Protein AF-A0A6B1FWF8-F1 (afdb_monomer)

pLDDT: mean 88.35, std 12.8, range [55.25, 98.5]

InterPro domains:
  IPR004360 Glyoxalase/fosfomycin resistance/dioxygenase domain [PF00903] (5-67)
  IPR018146 Glyoxalase I, conserved site [PS00934] (8-29)
  IPR029068 Glyoxalase/Bleomycin resistance protein/Dihydroxybiphenyl dioxygenase [G3DSA:3.10.180.10] (3-71)
  IPR029068 Glyoxalase/Bleomycin resistance protein/Dihydroxybiphenyl dioxygenase [SSF54593] (5-36)
  IPR037523 Vicinal oxygen chelate (VOC), core domain [PS51819] (5-82)

Structure (mmCIF, N/CA/C/O backbone):
data_AF-A0A6B1FWF8-F1
#
_entry.id   AF-A0A6B1FWF8-F1
#
loop_
_atom_site.group_PDB
_atom_site.id
_atom_site.type_symbol
_atom_site.label_atom_id
_atom_site.label_alt_id
_atom_site.label_comp_id
_atom_site.label_asym_id
_atom_site.label_entity_id
_atom_site.label_seq_id
_atom_site.pdbx_PDB_ins_code
_atom_site.Cartn_x
_atom_site.Cartn_y
_atom_site.Cartn_z
_atom_site.occupancy
_atom_site.B_iso_or_equiv
_atom_site.auth_seq_id
_atom_site.auth_comp_id
_atom_site.auth_asym_id
_atom_site.auth_atom_id
_atom_site.pdbx_PDB_model_num
ATOM 1 N N . MET A 1 1 ? 26.164 -14.630 7.052 1.00 59.56 1 MET A N 1
ATOM 2 C CA . MET A 1 1 ? 25.043 -15.327 6.385 1.00 59.56 1 MET A CA 1
ATOM 3 C C . MET A 1 1 ? 23.977 -14.283 6.086 1.00 59.56 1 MET A C 1
ATOM 5 O O . MET A 1 1 ? 23.610 -13.573 7.014 1.00 59.56 1 MET A O 1
ATOM 9 N N . GLY A 1 2 ? 23.563 -14.105 4.828 1.00 80.19 2 GLY A N 1
ATOM 10 C CA . GLY A 1 2 ? 22.534 -13.116 4.477 1.00 80.19 2 GLY A CA 1
ATOM 11 C C . GLY A 1 2 ? 21.158 -13.550 4.984 1.00 80.19 2 GLY A C 1
ATOM 12 O O . GLY A 1 2 ? 20.821 -14.729 4.899 1.00 80.19 2 GLY A O 1
ATOM 13 N N . ARG A 1 3 ? 20.383 -12.617 5.545 1.00 85.44 3 ARG A N 1
ATOM 14 C CA . ARG A 1 3 ? 18.999 -12.855 5.971 1.00 85.44 3 ARG A CA 1
ATOM 15 C C . ARG A 1 3 ? 18.071 -12.496 4.813 1.00 85.44 3 ARG A C 1
ATOM 17 O O . ARG A 1 3 ? 18.160 -11.388 4.300 1.00 85.44 3 ARG A O 1
ATOM 24 N N . ILE A 1 4 ? 17.195 -13.418 4.424 1.00 86.25 4 ILE A N 1
ATOM 25 C CA . ILE A 1 4 ? 16.113 -13.141 3.473 1.00 86.25 4 ILE A CA 1
ATOM 26 C C . ILE A 1 4 ? 14.964 -12.482 4.242 1.00 86.25 4 ILE A C 1
ATOM 28 O O . ILE A 1 4 ? 14.609 -12.929 5.337 1.00 86.25 4 ILE A O 1
ATOM 32 N N . THR A 1 5 ? 14.398 -11.418 3.679 1.00 83.50 5 THR A N 1
ATOM 33 C CA . THR A 1 5 ? 13.223 -10.713 4.204 1.00 83.50 5 THR A CA 1
ATOM 34 C C . THR A 1 5 ? 12.160 -10.613 3.122 1.00 83.50 5 THR A C 1
ATOM 36 O O . THR A 1 5 ? 12.488 -10.520 1.943 1.00 83.50 5 THR A O 1
ATOM 39 N N . ILE A 1 6 ? 10.895 -10.637 3.530 1.00 86.25 6 ILE A N 1
ATOM 40 C CA . ILE A 1 6 ? 9.761 -10.387 2.638 1.00 86.25 6 ILE A CA 1
ATOM 41 C C . ILE A 1 6 ? 9.423 -8.903 2.743 1.00 86.25 6 ILE A C 1
ATOM 43 O O . ILE A 1 6 ? 9.258 -8.401 3.855 1.00 86.25 6 ILE A O 1
ATOM 47 N N . ASP A 1 7 ? 9.350 -8.227 1.599 1.00 86.31 7 ASP A N 1
ATOM 48 C CA . ASP A 1 7 ? 9.024 -6.802 1.522 1.00 86.31 7 ASP A CA 1
ATOM 49 C C . ASP A 1 7 ? 7.510 -6.559 1.589 1.00 86.31 7 ASP A C 1
ATOM 51 O O . ASP A 1 7 ? 7.045 -5.787 2.419 1.00 86.31 7 ASP A O 1
ATOM 55 N N . HIS A 1 8 ? 6.724 -7.283 0.794 1.00 90.19 8 HIS A N 1
ATOM 56 C CA . HIS A 1 8 ? 5.270 -7.141 0.760 1.00 90.19 8 HIS A CA 1
ATOM 57 C C . HIS A 1 8 ? 4.585 -8.426 0.279 1.00 90.19 8 HIS A C 1
ATOM 59 O O . HIS A 1 8 ? 5.226 -9.337 -0.252 1.00 90.19 8 HIS A O 1
ATOM 65 N N . VAL A 1 9 ? 3.270 -8.505 0.486 1.00 93.31 9 VAL A N 1
ATOM 66 C CA . VAL A 1 9 ? 2.376 -9.472 -0.167 1.00 93.31 9 VAL A CA 1
ATOM 67 C C . VAL A 1 9 ? 1.297 -8.693 -0.897 1.00 93.31 9 VAL A C 1
ATOM 69 O O . VAL A 1 9 ? 0.619 -7.876 -0.283 1.00 93.31 9 VAL A O 1
ATOM 72 N N . ALA A 1 10 ? 1.104 -8.990 -2.178 1.00 94.81 10 ALA A N 1
ATOM 73 C CA . ALA A 1 10 ? 0.091 -8.355 -3.007 1.00 94.81 10 ALA A CA 1
ATOM 74 C C . ALA A 1 10 ? -1.050 -9.317 -3.352 1.00 94.81 10 ALA A C 1
ATOM 76 O O . ALA A 1 10 ? -0.825 -10.516 -3.555 1.00 94.81 10 ALA A O 1
ATOM 77 N N . ILE A 1 11 ? -2.267 -8.784 -3.460 1.00 97.06 11 ILE A N 1
ATOM 78 C CA . ILE A 1 11 ? -3.420 -9.494 -4.018 1.00 97.06 11 ILE A CA 1
ATOM 79 C C . ILE A 1 11 ? -4.100 -8.669 -5.109 1.00 97.06 11 ILE A C 1
ATOM 81 O O . ILE A 1 11 ? -4.169 -7.443 -5.043 1.00 97.06 11 ILE A O 1
ATOM 85 N N . MET A 1 12 ? -4.663 -9.374 -6.087 1.00 97.50 12 MET A N 1
ATOM 86 C CA . MET A 1 12 ? -5.530 -8.775 -7.094 1.00 97.50 12 MET A CA 1
ATOM 87 C C . MET A 1 12 ? -6.943 -8.596 -6.539 1.00 97.50 12 MET A C 1
ATOM 89 O O . MET A 1 12 ? -7.514 -9.534 -5.975 1.00 97.50 12 MET A O 1
ATOM 93 N N . VAL A 1 13 ? -7.529 -7.422 -6.752 1.00 98.12 13 VAL A N 1
ATOM 94 C CA . VAL A 1 13 ? -8.916 -7.105 -6.406 1.00 98.12 13 VAL A CA 1
ATOM 95 C C . VAL A 1 13 ? -9.678 -6.638 -7.640 1.00 98.12 13 VAL A C 1
ATOM 97 O O . VAL A 1 13 ? -9.118 -6.048 -8.557 1.00 98.12 13 VAL A O 1
ATOM 100 N N . SER A 1 14 ? -10.977 -6.932 -7.681 1.00 97.62 14 SER A N 1
ATOM 101 C CA . SER A 1 14 ? -11.844 -6.556 -8.806 1.00 97.62 14 SER A CA 1
ATOM 102 C C . SER A 1 14 ? -12.387 -5.126 -8.716 1.00 97.62 14 SER A C 1
ATOM 104 O O . SER A 1 14 ? -13.007 -4.659 -9.660 1.00 97.62 14 SER A O 1
ATOM 106 N N . ASP A 1 15 ? -12.318 -4.528 -7.526 1.00 97.81 15 ASP A N 1
ATOM 107 C CA . ASP A 1 15 ? -12.924 -3.240 -7.181 1.00 97.81 15 ASP A CA 1
ATOM 108 C C . ASP A 1 15 ? -12.120 -2.641 -6.022 1.00 97.81 15 ASP A C 1
ATOM 110 O O . ASP A 1 15 ? -12.237 -3.074 -4.869 1.00 97.81 15 ASP A O 1
ATOM 114 N N . LEU A 1 16 ? -11.233 -1.713 -6.361 1.00 98.19 16 LEU A N 1
ATOM 115 C CA . LEU A 1 16 ? -10.273 -1.126 -5.441 1.00 98.19 16 LEU A CA 1
ATOM 116 C C . LEU A 1 16 ? -10.970 -0.269 -4.391 1.00 98.19 16 LEU A C 1
ATOM 118 O O . LEU A 1 16 ? -10.596 -0.309 -3.222 1.00 98.19 16 LEU A O 1
ATOM 122 N N . GLU A 1 17 ? -12.006 0.464 -4.782 1.00 97.88 17 GLU A N 1
ATOM 123 C CA . GLU A 1 17 ? -12.789 1.314 -3.896 1.00 97.88 17 GLU A CA 1
ATOM 124 C C . GLU A 1 17 ? -13.477 0.486 -2.804 1.00 97.88 17 GLU A C 1
ATOM 126 O O . GLU A 1 17 ? -13.319 0.788 -1.617 1.00 97.88 17 GLU A O 1
ATOM 131 N N . ARG A 1 18 ? -14.153 -0.610 -3.176 1.00 98.38 18 ARG A N 1
ATOM 132 C CA . ARG A 1 18 ? -14.780 -1.537 -2.220 1.00 98.38 18 ARG A CA 1
ATOM 133 C C . ARG A 1 18 ? -13.748 -2.222 -1.329 1.00 98.38 18 ARG A C 1
ATOM 135 O O . ARG A 1 18 ? -13.991 -2.444 -0.1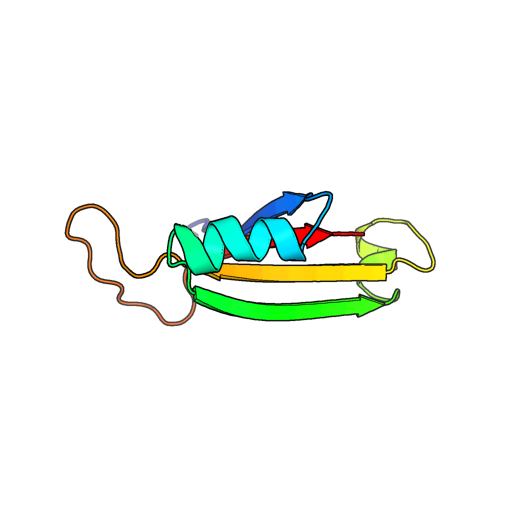42 1.00 98.38 18 ARG A O 1
ATOM 142 N N . SER A 1 19 ? -12.593 -2.584 -1.881 1.00 98.50 19 SER A N 1
ATOM 143 C CA . SER A 1 19 ? -11.513 -3.172 -1.089 1.00 98.50 19 SER A CA 1
ATOM 144 C C . SER A 1 19 ? -10.914 -2.168 -0.104 1.00 98.50 19 SER A C 1
ATOM 146 O O . SER A 1 19 ? -10.656 -2.540 1.039 1.00 98.50 19 SER A O 1
ATOM 148 N N . LEU A 1 20 ? -10.747 -0.901 -0.487 1.00 98.12 20 LEU A N 1
ATOM 149 C CA . LEU A 1 20 ? -10.300 0.151 0.423 1.00 98.12 20 LEU A CA 1
ATOM 150 C C . LEU A 1 20 ? -11.322 0.399 1.532 1.00 98.12 20 LEU A C 1
ATOM 152 O O . LEU A 1 20 ? -10.917 0.482 2.685 1.00 98.12 20 LEU A O 1
ATOM 156 N N . GLU A 1 21 ? -12.621 0.428 1.233 1.00 98.50 21 GLU A N 1
ATOM 157 C CA . GLU A 1 21 ? -13.658 0.516 2.272 1.00 98.50 21 GLU A CA 1
ATOM 158 C C . GLU A 1 21 ? -13.483 -0.596 3.320 1.00 98.50 21 GLU A C 1
ATOM 160 O O . GLU A 1 21 ? -13.451 -0.347 4.525 1.00 98.50 21 GLU A O 1
ATOM 165 N N . PHE A 1 22 ? -13.268 -1.833 2.875 1.00 97.88 22 PHE A N 1
ATOM 166 C CA . PHE A 1 22 ? -13.072 -2.944 3.797 1.00 97.88 22 PHE A CA 1
ATOM 167 C C . PHE A 1 22 ? -11.747 -2.861 4.575 1.00 97.88 22 PHE A C 1
ATOM 169 O O . PHE A 1 22 ? -11.741 -2.886 5.807 1.00 97.88 22 PHE A O 1
ATOM 176 N N . TYR A 1 23 ? -10.609 -2.779 3.885 1.00 96.44 23 TYR A N 1
ATOM 177 C CA . TYR A 1 23 ? -9.302 -2.882 4.536 1.00 96.44 23 TYR A CA 1
ATOM 178 C C . TYR A 1 23 ? -8.909 -1.604 5.283 1.00 96.44 23 TYR A C 1
ATOM 180 O O . TYR A 1 23 ? -8.392 -1.687 6.396 1.00 96.44 23 TYR A O 1
ATOM 188 N N . ARG A 1 24 ? -9.164 -0.425 4.710 1.00 95.56 24 ARG A N 1
ATOM 189 C CA . ARG A 1 24 ? -8.840 0.859 5.343 1.00 95.56 24 ARG A CA 1
ATOM 190 C C . ARG A 1 24 ? -9.916 1.267 6.340 1.00 95.56 24 ARG A C 1
ATOM 192 O O . ARG A 1 24 ? -9.590 1.515 7.495 1.00 95.56 24 ARG A O 1
ATOM 199 N N . ASP A 1 25 ? -11.180 1.320 5.923 1.00 96.38 25 ASP A N 1
ATOM 200 C CA . ASP A 1 25 ? -12.213 1.980 6.733 1.00 96.38 25 ASP A CA 1
ATOM 201 C C . ASP A 1 25 ? -12.813 1.051 7.799 1.00 96.38 25 ASP A C 1
ATOM 203 O O . ASP A 1 25 ? -13.018 1.476 8.936 1.00 96.38 25 ASP A O 1
ATOM 207 N N . ILE A 1 26 ? -13.045 -0.228 7.476 1.00 96.38 26 ILE A N 1
ATOM 208 C CA . ILE A 1 26 ? -13.609 -1.203 8.428 1.00 96.38 26 ILE A CA 1
ATOM 209 C C . ILE A 1 26 ? -12.519 -1.831 9.305 1.00 96.38 26 ILE A C 1
ATOM 211 O O . ILE A 1 26 ? -12.679 -1.912 10.523 1.00 96.38 26 ILE A O 1
ATOM 215 N N . LEU A 1 27 ? -11.415 -2.295 8.709 1.00 93.31 27 LEU A N 1
ATOM 216 C CA . LEU A 1 27 ? -10.323 -2.940 9.453 1.00 93.31 27 LEU A CA 1
ATOM 217 C C . LEU A 1 27 ? -9.292 -1.953 10.018 1.00 93.31 27 LEU A C 1
ATOM 219 O O . LEU A 1 27 ? -8.458 -2.349 10.835 1.00 93.31 27 LEU A O 1
ATOM 223 N N . GLY A 1 28 ? -9.345 -0.683 9.613 1.00 91.56 28 GLY A N 1
ATOM 224 C CA . GLY A 1 28 ? -8.468 0.363 10.131 1.00 91.56 28 GLY A CA 1
ATOM 225 C C . GLY A 1 28 ? -7.040 0.316 9.590 1.00 91.56 28 GLY A C 1
ATOM 226 O O . GLY A 1 28 ? -6.145 0.841 10.245 1.00 91.56 28 GLY A O 1
ATOM 227 N N . MET A 1 29 ? -6.776 -0.336 8.452 1.00 92.44 29 MET A N 1
ATOM 228 C CA . MET A 1 29 ? -5.437 -0.314 7.851 1.00 92.44 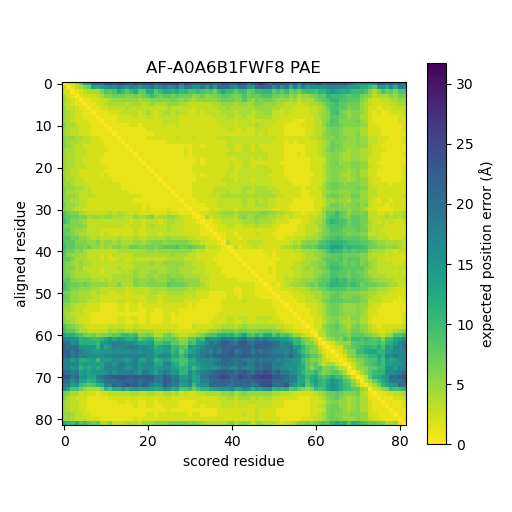29 MET A CA 1
ATOM 229 C C . MET A 1 29 ? -5.085 1.078 7.316 1.00 92.44 29 MET A C 1
ATOM 231 O O . MET A 1 29 ? -5.923 1.807 6.792 1.00 92.44 29 MET A O 1
ATOM 235 N N . GLU A 1 30 ? -3.810 1.431 7.404 1.00 91.44 30 GLU A N 1
ATOM 236 C CA . GLU A 1 30 ? -3.264 2.690 6.915 1.00 91.44 30 GLU A CA 1
ATOM 237 C C . GLU A 1 30 ? -2.802 2.538 5.464 1.00 91.44 30 GLU A C 1
ATOM 239 O O . GLU A 1 30 ? -2.040 1.623 5.142 1.00 91.44 30 GLU A O 1
ATOM 244 N N . VAL A 1 31 ? -3.220 3.455 4.588 1.00 94.12 31 VAL A N 1
ATOM 245 C CA . VAL A 1 31 ? -2.663 3.569 3.233 1.00 94.12 31 VAL A CA 1
ATOM 246 C C . VAL A 1 31 ? -1.294 4.232 3.323 1.00 94.12 31 VAL A C 1
ATOM 248 O O . VAL A 1 31 ? -1.170 5.349 3.820 1.00 94.12 31 VAL A O 1
ATOM 251 N N . VAL A 1 32 ? -0.274 3.539 2.829 1.00 91.38 32 VAL A N 1
ATOM 252 C CA . VAL A 1 32 ? 1.121 3.993 2.829 1.00 91.38 32 VAL A CA 1
ATOM 253 C C . VAL A 1 32 ? 1.498 4.616 1.494 1.00 91.38 32 VAL A C 1
ATOM 255 O O . VAL A 1 32 ? 2.183 5.633 1.480 1.00 91.38 32 VAL A O 1
ATOM 258 N N . SER A 1 33 ? 1.068 4.002 0.391 1.00 90.31 33 SER A N 1
ATOM 259 C CA . SER A 1 33 ? 1.340 4.484 -0.963 1.00 90.31 33 SER A CA 1
ATOM 260 C C . SER A 1 33 ? 0.149 4.176 -1.869 1.00 90.31 33 SER A C 1
ATOM 262 O O . SER A 1 33 ? -0.227 3.005 -1.970 1.00 90.31 33 SER A O 1
ATOM 264 N N . PRO A 1 34 ? -0.486 5.197 -2.463 1.00 94.38 34 PRO A N 1
ATOM 265 C CA . PRO A 1 34 ? -1.364 5.046 -3.612 1.00 94.38 34 PRO A CA 1
ATOM 266 C C . PRO A 1 34 ? -0.560 5.280 -4.900 1.00 94.38 34 PRO A C 1
ATOM 268 O O . PRO A 1 34 ? -0.082 6.389 -5.140 1.00 94.38 34 PRO A O 1
ATOM 271 N N . GLU A 1 35 ? -0.419 4.249 -5.722 1.00 94.69 35 GLU A N 1
ATOM 272 C CA . GLU A 1 35 ? 0.343 4.285 -6.970 1.00 94.69 35 GLU A CA 1
ATOM 273 C C . GLU A 1 35 ? -0.542 3.917 -8.160 1.00 94.69 35 GLU A C 1
ATOM 275 O O . GLU A 1 35 ? -1.479 3.121 -8.062 1.00 94.69 35 GLU A O 1
ATOM 280 N N . GLU A 1 36 ? -0.241 4.533 -9.294 1.00 96.00 36 GLU A N 1
ATOM 281 C CA . GLU A 1 36 ? -0.871 4.273 -10.579 1.00 96.00 36 GLU A CA 1
ATOM 282 C C . GLU A 1 36 ? 0.259 4.072 -11.585 1.00 96.00 36 GLU A C 1
ATOM 284 O O . GLU A 1 36 ? 1.174 4.894 -11.689 1.00 96.00 36 GLU A O 1
ATOM 289 N N . HIS A 1 37 ? 0.238 2.921 -12.245 1.00 94.44 37 HIS A N 1
ATOM 290 C CA . HIS A 1 37 ? 1.290 2.444 -13.127 1.00 94.44 37 HIS A CA 1
ATOM 291 C C . HIS A 1 37 ? 0.735 2.345 -14.544 1.00 94.44 37 HIS A C 1
ATOM 293 O O . HIS A 1 37 ? -0.175 1.557 -14.807 1.00 94.44 37 HIS A O 1
ATOM 299 N N . ASP A 1 38 ? 1.321 3.122 -15.452 1.00 95.94 38 ASP A N 1
ATOM 300 C CA . ASP A 1 38 ? 0.960 3.177 -16.868 1.00 95.94 38 ASP A CA 1
ATOM 301 C C . ASP A 1 38 ? 2.143 2.730 -17.736 1.00 95.94 38 ASP A C 1
ATOM 303 O O . ASP A 1 38 ? 3.100 3.478 -17.960 1.00 95.94 38 ASP A O 1
ATOM 307 N N . GLY A 1 39 ? 2.078 1.499 -18.240 1.00 94.12 39 GLY A N 1
ATOM 308 C CA . GLY A 1 39 ? 3.083 0.900 -19.114 1.00 94.12 39 GLY A CA 1
ATOM 309 C C . GLY A 1 39 ? 4.518 0.917 -18.566 1.00 94.12 39 GLY A C 1
ATOM 310 O O . GLY A 1 39 ? 4.768 0.829 -17.365 1.00 94.12 39 GLY A O 1
ATOM 311 N N . GLY A 1 40 ? 5.511 0.992 -19.455 1.00 93.75 40 GLY A N 1
ATOM 312 C CA . GLY A 1 40 ? 6.920 1.129 -19.064 1.00 93.75 40 GLY A CA 1
ATOM 313 C C . GLY A 1 40 ? 7.400 -0.021 -18.158 1.00 93.75 40 GLY A C 1
ATOM 314 O O . GLY A 1 40 ? 7.357 -1.173 -18.590 1.00 93.75 40 GLY A O 1
ATOM 315 N N . PRO A 1 41 ? 7.841 0.239 -16.910 1.00 94.38 41 PRO A N 1
ATOM 316 C CA . PRO A 1 41 ? 8.301 -0.821 -16.011 1.00 94.38 41 PRO A CA 1
ATOM 317 C C . PRO A 1 41 ? 7.264 -1.923 -15.756 1.00 94.38 41 PRO A C 1
ATOM 319 O O . PRO A 1 41 ? 7.644 -3.088 -15.632 1.00 94.38 41 PRO A O 1
ATOM 322 N N . ILE A 1 42 ? 5.967 -1.587 -15.690 1.00 94.50 42 ILE A N 1
ATOM 323 C CA . ILE A 1 42 ? 4.930 -2.597 -15.438 1.00 94.50 42 ILE A CA 1
ATOM 324 C C . ILE A 1 42 ? 4.657 -3.453 -16.684 1.00 94.50 42 ILE A C 1
ATOM 326 O O . ILE A 1 42 ? 4.433 -4.658 -16.557 1.00 94.50 42 ILE A O 1
ATOM 330 N N . ASP A 1 43 ? 4.788 -2.885 -17.887 1.00 96.50 43 ASP A N 1
ATOM 331 C CA . ASP A 1 43 ? 4.746 -3.637 -19.150 1.00 96.50 43 ASP A CA 1
ATOM 332 C C . ASP A 1 43 ? 5.890 -4.662 -19.203 1.00 96.50 43 ASP A C 1
ATOM 334 O O . ASP A 1 43 ? 5.667 -5.850 -19.451 1.00 96.50 43 ASP A O 1
ATOM 338 N N . GLU A 1 44 ? 7.115 -4.226 -18.888 1.00 96.62 44 GLU A N 1
ATOM 339 C CA . GLU A 1 44 ? 8.300 -5.091 -18.858 1.00 96.62 44 GLU A CA 1
ATOM 340 C C . GLU A 1 44 ? 8.179 -6.200 -17.807 1.00 96.62 44 GLU A C 1
ATOM 342 O O . GLU A 1 44 ? 8.449 -7.366 -18.105 1.00 96.62 44 GLU A O 1
ATOM 347 N N . MET A 1 45 ? 7.737 -5.860 -16.590 1.00 93.81 45 MET A N 1
ATOM 348 C CA . MET A 1 45 ? 7.599 -6.822 -15.492 1.00 93.81 45 MET A CA 1
ATOM 349 C C . MET A 1 45 ? 6.572 -7.916 -15.807 1.00 93.81 45 MET A C 1
ATOM 351 O O . MET A 1 45 ? 6.727 -9.060 -15.377 1.00 93.81 45 MET A O 1
ATOM 355 N N . THR A 1 46 ? 5.521 -7.571 -16.546 1.00 93.56 46 THR A N 1
ATOM 356 C CA . THR A 1 46 ? 4.368 -8.451 -16.779 1.00 93.56 46 THR A CA 1
ATOM 357 C C . THR A 1 46 ? 4.382 -9.102 -18.162 1.00 93.56 46 THR A C 1
ATOM 359 O O . THR A 1 46 ? 3.573 -9.992 -18.424 1.00 93.56 46 THR A O 1
ATOM 362 N N . ALA A 1 47 ? 5.317 -8.696 -19.030 1.00 96.94 47 ALA A N 1
ATOM 363 C CA . ALA A 1 47 ? 5.384 -9.063 -20.444 1.00 96.94 47 ALA A CA 1
ATOM 364 C C . ALA A 1 47 ? 4.094 -8.731 -21.224 1.00 96.94 47 ALA A C 1
ATOM 366 O O . ALA A 1 47 ? 3.705 -9.455 -22.145 1.00 96.94 47 ALA A O 1
ATOM 367 N N . MET A 1 48 ? 3.434 -7.629 -20.857 1.00 95.12 48 MET A N 1
ATOM 368 C CA . MET A 1 48 ? 2.238 -7.091 -21.513 1.00 95.12 48 MET A CA 1
ATOM 369 C C . MET A 1 48 ? 2.516 -5.687 -22.066 1.00 95.12 48 MET A C 1
ATOM 371 O O . MET A 1 48 ? 3.587 -5.131 -21.852 1.00 95.12 48 MET A O 1
ATOM 375 N N . SER A 1 49 ? 1.591 -5.128 -22.848 1.00 95.75 49 SER A N 1
ATOM 376 C CA . SER A 1 49 ? 1.730 -3.778 -23.411 1.00 95.75 49 SER A CA 1
ATOM 377 C C . SER A 1 49 ? 0.518 -2.925 -23.076 1.00 95.75 49 SER A C 1
ATOM 379 O O . SER A 1 49 ? -0.611 -3.406 -23.198 1.00 95.75 49 SER A O 1
ATOM 381 N N . ASN A 1 50 ? 0.756 -1.649 -22.768 1.00 94.69 50 ASN A N 1
ATOM 382 C CA . ASN A 1 50 ? -0.270 -0.687 -22.357 1.00 94.69 50 ASN A CA 1
ATOM 383 C C . ASN A 1 50 ? -1.018 -1.134 -21.094 1.00 94.69 50 ASN A C 1
ATOM 385 O O . ASN A 1 50 ? -2.240 -0.996 -21.007 1.00 94.69 50 ASN A O 1
ATOM 389 N N . VAL A 1 51 ? -0.294 -1.707 -20.134 1.00 95.62 51 VAL A N 1
ATOM 390 C CA . VAL A 1 51 ? -0.836 -1.976 -18.809 1.00 95.62 51 VAL A CA 1
ATOM 391 C C . VAL A 1 51 ? -1.255 -0.666 -18.162 1.00 95.62 51 VAL A C 1
ATOM 393 O O . VAL A 1 51 ? -0.486 0.292 -18.125 1.00 95.62 51 VAL A O 1
ATOM 396 N N . HIS A 1 52 ? -2.449 -0.683 -17.591 1.00 96.00 52 HIS A N 1
ATOM 397 C CA . HIS A 1 52 ? -2.868 0.255 -16.571 1.00 96.00 52 HIS A CA 1
ATOM 398 C C . HIS A 1 52 ? -3.077 -0.543 -15.286 1.00 96.00 52 HIS A C 1
ATOM 400 O O . HIS A 1 52 ? -3.666 -1.623 -15.323 1.00 96.00 52 HIS A O 1
ATOM 406 N N . MET A 1 53 ? -2.526 -0.075 -14.173 1.00 95.38 53 MET A N 1
ATOM 407 C CA . MET A 1 53 ? -2.642 -0.765 -12.895 1.00 95.38 53 MET A CA 1
ATOM 408 C C . MET A 1 53 ? -2.649 0.242 -11.753 1.00 95.38 53 MET A C 1
ATOM 410 O O . MET A 1 53 ? -1.793 1.116 -11.676 1.00 95.38 53 MET A O 1
ATOM 414 N N . ARG A 1 54 ? -3.580 0.077 -10.818 1.00 97.62 54 ARG A N 1
ATOM 415 C CA . ARG A 1 54 ? -3.645 0.839 -9.569 1.00 97.62 54 ARG A CA 1
ATOM 416 C C . ARG A 1 54 ? -3.196 -0.051 -8.421 1.00 97.62 54 ARG A C 1
ATOM 418 O O . ARG A 1 54 ? -3.683 -1.172 -8.282 1.00 97.62 54 ARG A O 1
ATOM 425 N N . GLU A 1 55 ? -2.300 0.457 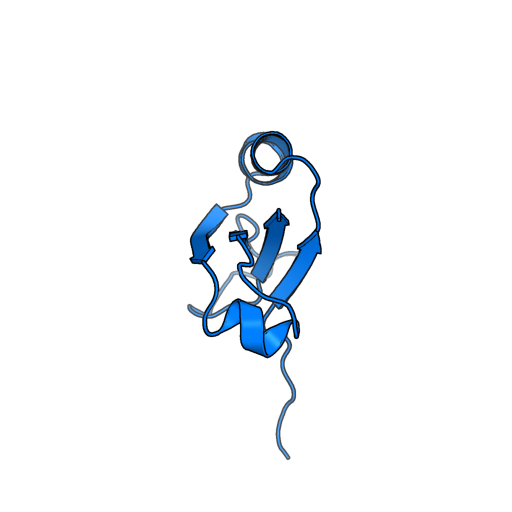-7.589 1.00 97.25 55 GLU A N 1
ATOM 426 C CA . GLU A 1 55 ? -1.733 -0.245 -6.441 1.00 97.25 55 GLU A CA 1
ATOM 427 C C . GLU A 1 55 ? -1.907 0.592 -5.174 1.00 97.25 55 GLU A C 1
ATOM 429 O O . GLU A 1 55 ? -1.540 1.762 -5.117 1.00 97.25 55 GLU A O 1
ATOM 434 N N . TYR A 1 56 ? -2.474 -0.009 -4.130 1.00 97.62 56 TYR A N 1
ATOM 435 C CA . TYR A 1 56 ? -2.554 0.598 -2.806 1.00 97.62 56 TYR A CA 1
ATOM 436 C C . TYR A 1 56 ? -1.836 -0.279 -1.801 1.00 97.62 56 TYR A C 1
ATOM 438 O O . TYR A 1 56 ? -2.314 -1.347 -1.416 1.00 97.62 56 TYR A O 1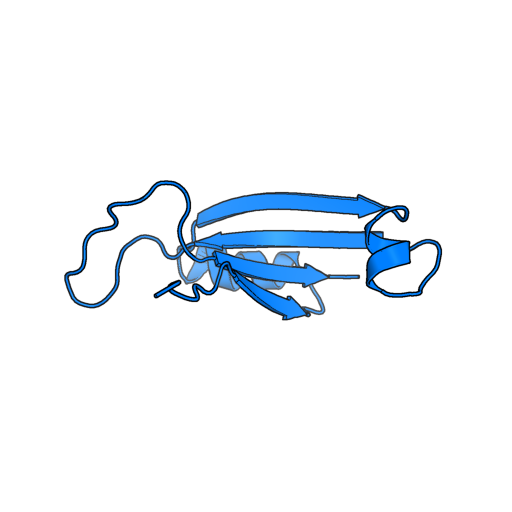
ATOM 446 N N . ARG A 1 57 ? -0.700 0.221 -1.331 1.00 95.44 57 ARG A N 1
ATOM 447 C CA . ARG A 1 57 ? 0.102 -0.412 -0.298 1.00 95.44 57 ARG A CA 1
ATOM 448 C C . ARG A 1 57 ? -0.438 -0.049 1.079 1.00 95.44 57 ARG A C 1
ATOM 450 O O . ARG A 1 57 ? -0.485 1.127 1.445 1.00 95.44 57 ARG A O 1
ATOM 457 N N . LEU A 1 58 ? -0.831 -1.055 1.850 1.00 94.19 58 LEU A N 1
ATOM 458 C CA . LEU A 1 58 ? -1.453 -0.915 3.163 1.00 94.19 58 LEU A CA 1
ATOM 459 C C . LEU A 1 58 ? -0.551 -1.434 4.282 1.00 94.19 58 LEU A C 1
ATOM 461 O O . LEU A 1 58 ? 0.268 -2.343 4.106 1.00 94.19 58 LEU A O 1
ATOM 465 N N . ARG A 1 59 ? -0.771 -0.901 5.482 1.00 88.81 59 ARG A N 1
ATOM 466 C CA . ARG A 1 59 ? -0.197 -1.405 6.733 1.00 88.81 59 ARG A CA 1
ATOM 467 C C . ARG A 1 59 ? -1.272 -1.566 7.804 1.00 88.81 59 ARG A C 1
ATOM 469 O O . ARG A 1 59 ? -2.211 -0.781 7.848 1.00 88.81 59 ARG A O 1
ATOM 476 N N . PRO A 1 60 ? -1.155 -2.563 8.691 1.00 83.94 60 PRO A N 1
ATOM 477 C CA . PRO A 1 60 ? -2.049 -2.667 9.837 1.00 83.94 60 PRO A CA 1
ATOM 478 C C . PRO A 1 60 ? -1.846 -1.481 10.805 1.00 83.94 60 PRO A C 1
ATOM 480 O O . PRO A 1 60 ? -0.717 -1.000 10.927 1.00 83.94 60 PRO A O 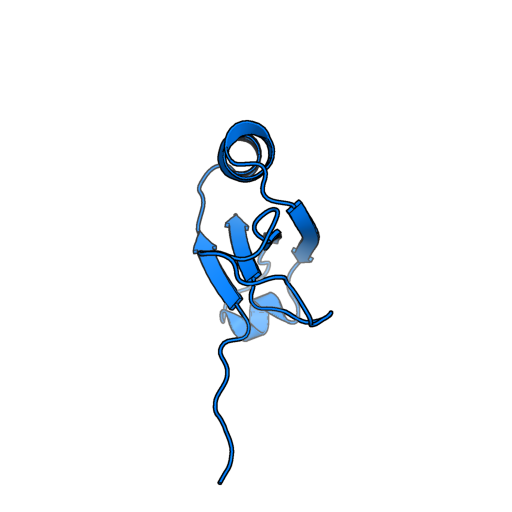1
ATOM 483 N N . PRO A 1 61 ? -2.885 -1.062 11.556 1.00 76.12 61 PRO A N 1
ATOM 484 C CA . PRO A 1 61 ? -2.850 0.099 12.466 1.00 76.12 61 PRO A CA 1
ATOM 485 C C . PRO A 1 61 ? -1.925 -0.059 13.693 1.00 76.12 61 PRO A C 1
ATOM 487 O O . PRO A 1 61 ? -1.889 0.791 14.580 1.00 76.12 61 PRO A O 1
ATOM 490 N N . GLY A 1 62 ? -1.179 -1.162 13.793 1.00 74.25 62 GLY A N 1
ATOM 491 C CA . GLY A 1 62 ? -0.288 -1.473 14.906 1.00 74.25 62 GLY A CA 1
ATOM 492 C C . GLY A 1 62 ? 0.447 -2.797 14.698 1.00 74.25 62 GLY A C 1
ATOM 493 O O . GLY A 1 62 ? 0.256 -3.482 13.693 1.00 74.25 62 GLY A O 1
ATOM 494 N N . GLY A 1 63 ? 1.311 -3.168 15.645 1.00 63.34 63 GLY A N 1
ATOM 495 C CA . GLY A 1 63 ? 1.887 -4.512 15.658 1.00 63.34 63 GLY A CA 1
ATOM 496 C C . GLY A 1 63 ? 0.940 -5.532 16.299 1.00 63.34 63 GLY A C 1
ATOM 497 O O . GLY A 1 63 ? -0.020 -5.186 16.984 1.00 63.34 63 GLY A O 1
ATOM 498 N N . VAL A 1 64 ? 1.189 -6.813 16.041 1.00 60.28 64 VAL A N 1
ATOM 499 C CA . VAL A 1 64 ? 0.323 -7.921 16.470 1.00 60.28 64 VAL A CA 1
ATOM 500 C C . VAL A 1 64 ? 0.859 -8.507 17.783 1.00 60.28 64 VAL A C 1
ATOM 502 O O . VAL A 1 64 ? 2.070 -8.587 17.971 1.00 60.28 64 VAL A O 1
ATOM 505 N N . ASN A 1 65 ? -0.015 -8.939 18.699 1.00 56.97 65 ASN A N 1
ATOM 506 C CA . ASN A 1 65 ? 0.362 -9.654 19.935 1.00 56.97 65 ASN A CA 1
ATOM 507 C C . ASN A 1 65 ? 1.378 -8.912 20.833 1.00 56.97 65 ASN A C 1
ATOM 509 O O . ASN A 1 65 ? 2.396 -9.472 21.244 1.00 56.97 65 ASN A O 1
ATOM 513 N N . GLY A 1 66 ? 1.124 -7.635 21.137 1.00 55.25 66 GLY A N 1
ATOM 514 C CA . GLY A 1 66 ? 1.968 -6.849 22.051 1.00 55.25 66 GLY A CA 1
ATOM 515 C C . GLY A 1 66 ? 3.326 -6.445 21.472 1.00 55.25 66 GLY A C 1
ATOM 516 O O . GLY A 1 66 ? 4.175 -5.933 22.197 1.00 55.25 66 GLY A O 1
ATOM 517 N N . HIS A 1 67 ? 3.548 -6.672 20.176 1.00 58.09 67 HIS A N 1
ATOM 518 C CA . HIS A 1 67 ? 4.707 -6.139 19.474 1.00 58.09 67 HIS A CA 1
ATOM 519 C C . HIS A 1 67 ? 4.402 -4.705 19.044 1.00 58.09 67 HIS A C 1
ATOM 521 O O . HIS A 1 67 ? 3.409 -4.453 18.367 1.00 58.09 67 HIS A O 1
ATOM 527 N N . THR A 1 68 ? 5.260 -3.764 19.427 1.00 62.19 68 THR A N 1
ATOM 528 C CA . THR A 1 68 ? 5.181 -2.372 18.969 1.00 62.19 68 THR A CA 1
ATOM 529 C C . THR A 1 68 ? 6.033 -2.210 17.715 1.00 62.19 68 THR A C 1
ATOM 531 O O . THR A 1 68 ? 7.109 -2.798 17.606 1.00 62.19 68 THR A O 1
ATOM 534 N N . ARG A 1 69 ? 5.557 -1.429 16.743 1.00 66.56 69 ARG A N 1
ATOM 535 C CA . ARG A 1 69 ? 6.262 -1.198 15.476 1.00 66.56 69 ARG A CA 1
ATOM 536 C C . ARG A 1 69 ? 7.530 -0.363 15.714 1.00 66.56 69 ARG A C 1
ATOM 538 O O . ARG A 1 69 ? 7.438 0.701 16.317 1.00 66.56 69 ARG A O 1
ATOM 545 N N . THR A 1 70 ? 8.692 -0.828 15.241 1.00 62.72 70 THR A N 1
ATOM 546 C CA . THR A 1 70 ? 9.997 -0.162 15.463 1.00 62.72 70 THR A CA 1
ATOM 547 C C . THR A 1 70 ? 10.748 0.261 14.190 1.00 62.72 70 THR A C 1
ATOM 549 O O . THR A 1 70 ? 11.777 0.917 14.319 1.00 62.72 70 THR A O 1
ATOM 552 N N . SER A 1 71 ? 10.273 -0.060 12.974 1.00 58.25 71 SER A N 1
ATOM 553 C CA . SER A 1 71 ? 10.960 0.295 11.713 1.00 58.25 71 SER A CA 1
ATOM 554 C C . SER A 1 71 ? 10.093 1.075 10.711 1.00 58.25 71 S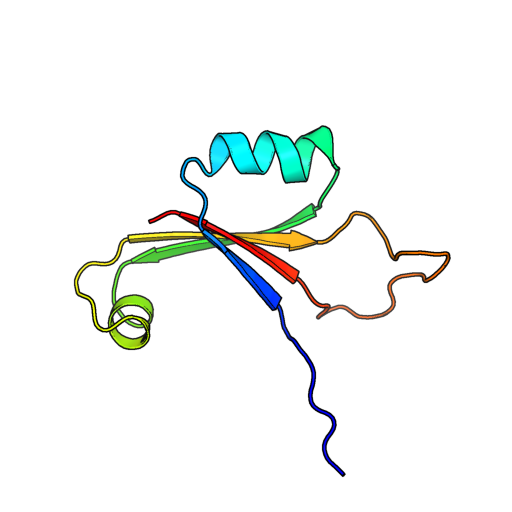ER A C 1
ATOM 556 O O . SER A 1 71 ? 8.874 0.888 10.628 1.00 58.25 71 SER A O 1
ATOM 558 N N . GLU A 1 72 ? 10.749 1.959 9.944 1.00 62.41 72 GLU A N 1
ATOM 559 C CA . GLU A 1 72 ? 10.125 2.870 8.965 1.00 62.41 72 GLU A CA 1
ATOM 560 C C . GLU A 1 72 ? 9.772 2.186 7.630 1.00 62.41 72 GLU A C 1
ATOM 562 O O . GLU A 1 72 ? 8.694 2.428 7.081 1.00 62.41 72 GLU A O 1
ATOM 567 N N . GLN A 1 73 ? 10.617 1.267 7.145 1.00 58.69 73 GLN A N 1
ATOM 568 C CA . GLN A 1 73 ? 10.299 0.369 6.028 1.00 58.69 73 GLN A CA 1
ATOM 569 C C . GLN A 1 73 ? 9.933 -1.002 6.606 1.00 58.69 73 GLN A C 1
ATOM 571 O O . GLN A 1 73 ? 10.791 -1.785 7.013 1.00 58.69 73 GLN A O 1
ATOM 576 N N . GLY A 1 74 ? 8.633 -1.223 6.785 1.00 72.56 74 GLY A N 1
ATOM 577 C CA . GLY A 1 74 ? 8.061 -2.473 7.279 1.00 72.56 74 GLY A CA 1
ATOM 578 C C . GLY A 1 74 ? 7.226 -3.154 6.204 1.00 72.56 74 GLY A C 1
ATOM 579 O O . GLY A 1 74 ? 6.740 -2.473 5.298 1.00 72.56 74 GLY A O 1
ATOM 580 N N . PHE A 1 75 ? 7.060 -4.469 6.367 1.00 84.19 75 PHE A N 1
ATOM 581 C CA . PHE A 1 75 ? 6.257 -5.339 5.512 1.00 84.19 75 PHE A CA 1
ATOM 582 C C . PHE A 1 75 ? 4.883 -4.738 5.188 1.00 84.19 75 PHE A C 1
ATOM 584 O O . PHE A 1 75 ? 4.222 -4.226 6.101 1.00 84.19 75 PHE A O 1
ATOM 591 N N . THR A 1 76 ? 4.442 -4.820 3.931 1.00 90.50 76 THR A N 1
ATOM 592 C CA . THR A 1 76 ? 3.134 -4.291 3.511 1.00 90.50 76 THR A CA 1
ATOM 593 C C . THR A 1 76 ? 2.220 -5.309 2.847 1.00 90.50 76 THR A C 1
ATOM 595 O O . THR A 1 76 ? 2.626 -6.407 2.461 1.00 90.50 76 THR A O 1
ATOM 598 N N . PHE A 1 77 ? 0.946 -4.932 2.781 1.00 93.94 77 PHE A N 1
ATOM 599 C CA . PHE A 1 77 ? -0.107 -5.667 2.105 1.00 93.94 77 PHE A CA 1
ATOM 600 C C . PHE A 1 77 ? -0.676 -4.811 0.979 1.00 93.94 77 PHE A C 1
ATOM 602 O O . PHE A 1 77 ? -1.2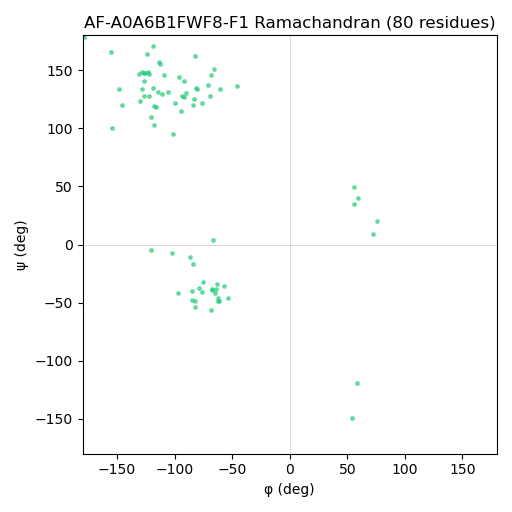00 -3.731 1.241 1.00 93.94 77 PHE A O 1
ATOM 609 N N . ASP A 1 78 ? -0.578 -5.287 -0.253 1.00 96.56 78 ASP A N 1
ATOM 610 C CA . ASP A 1 78 ? -0.802 -4.458 -1.430 1.00 96.56 78 ASP A CA 1
ATOM 611 C C . ASP A 1 78 ? -2.094 -4.909 -2.128 1.00 96.56 78 ASP A C 1
ATOM 613 O O . ASP A 1 78 ? -2.312 -6.100 -2.377 1.00 96.56 78 ASP A O 1
ATOM 617 N N . LEU A 1 79 ? -2.978 -3.954 -2.414 1.00 98.19 79 LEU A N 1
ATOM 618 C CA . LEU A 1 79 ? -4.188 -4.159 -3.208 1.00 98.19 79 LEU A CA 1
ATOM 619 C C . LEU A 1 79 ? -3.925 -3.687 -4.632 1.00 98.19 79 LEU A C 1
ATOM 621 O O . LEU A 1 79 ? -3.612 -2.516 -4.828 1.00 98.19 79 LEU A O 1
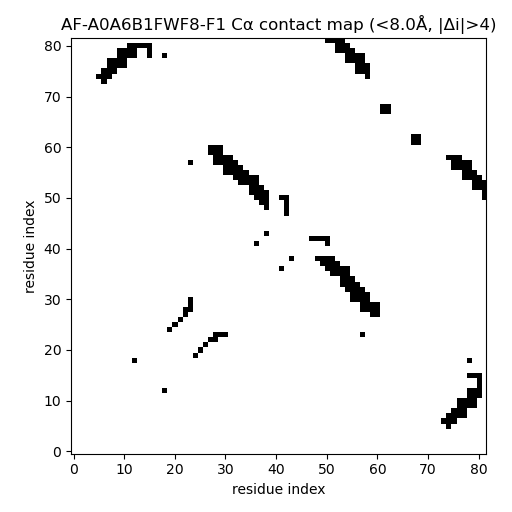ATOM 625 N N . ILE A 1 80 ? -4.086 -4.576 -5.608 1.00 97.62 80 ILE A N 1
ATOM 626 C CA . ILE A 1 80 ? -3.813 -4.280 -7.015 1.00 97.62 80 ILE A CA 1
ATOM 627 C C . ILE A 1 80 ? -5.090 -4.436 -7.844 1.00 97.62 80 ILE A C 1
ATOM 629 O O . ILE A 1 80 ? -5.792 -5.438 -7.714 1.00 97.62 80 ILE A O 1
ATOM 633 N N . GLN A 1 81 ? -5.368 -3.478 -8.725 1.00 97.38 81 GLN A N 1
ATOM 634 C CA . GLN A 1 81 ? -6.420 -3.556 -9.742 1.00 97.38 81 GLN A CA 1
ATOM 635 C C . GLN A 1 81 ? -5.837 -3.212 -11.122 1.00 97.38 81 GLN A C 1
ATOM 637 O O . GLN A 1 81 ? -5.116 -2.224 -11.232 1.00 97.38 81 GLN A O 1
ATOM 642 N N . TRP A 1 82 ? -6.162 -4.008 -12.148 1.00 90.62 82 TRP A N 1
ATOM 643 C CA . TRP A 1 82 ? -5.893 -3.693 -13.564 1.00 90.62 82 TRP A CA 1
ATOM 644 C C . TRP A 1 82 ? -6.981 -2.792 -14.158 1.00 90.62 82 TRP A C 1
ATOM 646 O O . TRP A 1 82 ? -8.147 -2.920 -13.711 1.00 90.62 82 TRP A O 1
#

Radius of gyration: 14.77 Å; Cα contacts (8 Å, |Δi|>4): 124; chains: 1; bounding box: 40×20×46 Å

Organism: NCBI:txid2605266

Sequence (82 aa):
MGRITIDHVAIMVSDLERSLEFYRDILGMEVVSPEEHDGGPIDEMTAMSNVHMREYRLRPPGGVNGHTRTSEQGFTFDLIQW

Solvent-accessible surface area (backbone atoms only — not comparable to full-atom values): 4982 Å² total; per-residue (Å²): 133,89,82,90,80,75,62,64,50,76,46,83,44,97,47,62,68,64,48,42,46,47,46,33,69,71,68,45,26,42,82,75,42,85,47,76,47,72,22,68,72,59,11,65,76,67,76,50,78,79,39,54,35,40,38,40,34,28,33,67,80,63,49,71,95,90,40,75,82,85,67,92,88,61,66,33,44,30,45,33,30,112

Nearest PDB structures (foldseek):
  1ss4-assembly1_A  TM=8.269E-01  e=5.723E-03  Bacillus cereus
  5umq-assembly1_A  TM=7.458E-01  e=9.549E-03  Streptomyces sp. CB03234
  5uhj-assembly2_B-3  TM=7.538E-01  e=1.085E-02  Streptomyces sp. CB03234
  5uhj-assembly1_A-2  TM=7.480E-01  e=1.018E-02  Streptomyces sp. CB03234
  3f8m-assembly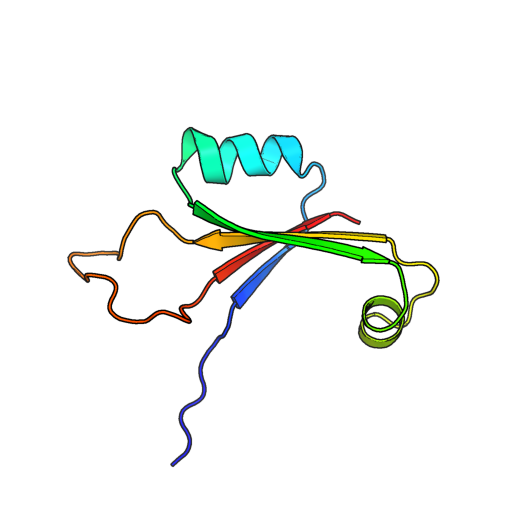1_B  TM=3.957E-01  e=6.130E+00  Mycolicibacterium smegmatis MC2 155

Mean predicted aligned error: 5.4 Å

Secondary structure (DSSP, 8-state):
-PPP---EEEEE-S-HHHHHIIIIIIT-PEEEEEEEEESTHHHHHHT-SS-EEEEEEEE-SS-STTPPP--SS--EEEEEE-

Foldseek 3Di:
DDDDDAQEAEDEDADVVVVCCVVCVVQPKDFDDWDWDFADPVCVVVVHGGDTKIKTWTGHPADPDPDGDDDPRDYTYMYMYD